Protein AF-A0A2W6NF57-F1 (afdb_monomer_lite)

pLDDT: mean 85.39, std 14.5, range [39.09, 96.38]

Sequence (61 aa):
MNVKTPNEKELLCTKDIMVRLKLGRNAAREVMGKLNPIQIGKRSYVPRRVLEEWIKTAKVN

Organism: NCBI:txid1325358

Structure (mmCIF, N/CA/C/O backbone):
data_AF-A0A2W6NF57-F1
#
_entry.id   AF-A0A2W6NF57-F1
#
loop_
_atom_site.group_PDB
_atom_site.id
_atom_site.type_symbol
_atom_site.label_atom_id
_atom_site.label_alt_id
_atom_site.label_comp_id
_atom_site.label_asym_id
_atom_site.label_entity_id
_atom_site.label_seq_id
_atom_site.pdbx_PDB_ins_code
_atom_site.Cartn_x
_atom_site.Cartn_y
_atom_site.Cartn_z
_atom_site.occupancy
_atom_site.B_iso_or_equiv
_atom_site.auth_seq_id
_atom_site.auth_comp_id
_atom_site.auth_asym_id
_atom_site.auth_atom_id
_atom_site.pdbx_PDB_model_num
ATOM 1 N N . MET A 1 1 ? 23.409 -15.407 3.910 1.00 39.09 1 MET A N 1
ATOM 2 C CA . MET A 1 1 ? 22.022 -14.995 4.220 1.00 39.09 1 MET A CA 1
ATOM 3 C C . MET A 1 1 ? 21.188 -15.218 2.966 1.00 39.09 1 MET A C 1
ATOM 5 O O . MET A 1 1 ? 21.484 -14.589 1.961 1.00 39.09 1 MET A O 1
ATOM 9 N N . ASN A 1 2 ? 20.215 -16.136 2.980 1.00 47.72 2 ASN A N 1
ATOM 10 C CA . ASN A 1 2 ? 19.299 -16.312 1.845 1.00 47.72 2 ASN A CA 1
ATOM 11 C C . ASN A 1 2 ? 18.304 -15.150 1.843 1.00 47.72 2 ASN A C 1
ATOM 13 O O . ASN A 1 2 ? 17.252 -15.222 2.479 1.00 47.72 2 ASN A O 1
ATOM 17 N N . VAL A 1 3 ? 18.648 -14.064 1.153 1.00 49.84 3 VAL A N 1
ATOM 18 C CA . VAL A 1 3 ? 17.680 -13.020 0.823 1.00 49.84 3 VAL A CA 1
ATOM 19 C C . VAL A 1 3 ? 16.738 -13.645 -0.198 1.00 49.84 3 VAL A C 1
ATOM 21 O O . VAL A 1 3 ? 17.047 -13.712 -1.383 1.00 49.84 3 VAL A O 1
ATOM 24 N N . LYS A 1 4 ? 15.618 -14.201 0.276 1.00 56.84 4 LYS A N 1
ATOM 25 C CA . LYS A 1 4 ? 14.503 -14.558 -0.599 1.00 56.84 4 LYS A CA 1
ATOM 26 C C . LYS A 1 4 ? 14.073 -13.261 -1.271 1.00 56.84 4 LYS A C 1
ATOM 28 O O . LYS A 1 4 ? 13.466 -12.415 -0.617 1.00 56.84 4 LYS A O 1
ATOM 33 N N . THR A 1 5 ? 14.434 -13.083 -2.538 1.00 56.03 5 THR A N 1
ATOM 34 C CA . THR A 1 5 ? 13.854 -12.041 -3.381 1.00 56.03 5 THR A CA 1
ATOM 35 C C . THR A 1 5 ? 12.337 -12.161 -3.225 1.00 56.03 5 THR A C 1
ATOM 37 O O . THR A 1 5 ? 11.825 -13.271 -3.411 1.00 56.03 5 THR A O 1
ATOM 40 N N . PRO A 1 6 ? 11.621 -11.107 -2.790 1.00 58.38 6 PRO A N 1
ATOM 41 C CA . PRO A 1 6 ? 10.178 -11.194 -2.628 1.00 58.38 6 PRO A CA 1
ATOM 42 C C . PRO A 1 6 ? 9.590 -11.670 -3.950 1.00 58.38 6 PRO A C 1
ATOM 44 O O . PRO A 1 6 ? 9.948 -11.155 -5.011 1.00 58.38 6 PRO A O 1
ATOM 47 N N . ASN A 1 7 ? 8.754 -12.705 -3.886 1.00 68.12 7 ASN A N 1
ATOM 48 C CA . ASN A 1 7 ? 8.144 -13.266 -5.083 1.00 68.12 7 ASN A CA 1
ATOM 49 C C . ASN A 1 7 ? 7.389 -12.116 -5.764 1.00 68.12 7 ASN A C 1
ATOM 51 O O . ASN A 1 7 ? 6.672 -11.395 -5.077 1.00 68.12 7 ASN A O 1
ATOM 55 N N . GLU A 1 8 ? 7.513 -11.895 -7.075 1.00 59.50 8 GLU A N 1
ATOM 56 C CA . GLU A 1 8 ? 6.883 -10.720 -7.718 1.00 59.50 8 GLU A CA 1
ATOM 57 C C . GLU A 1 8 ? 5.361 -10.654 -7.479 1.00 59.50 8 GLU A C 1
ATOM 59 O O . GLU A 1 8 ? 4.785 -9.572 -7.401 1.00 59.50 8 GLU A O 1
ATOM 64 N N . LYS A 1 9 ? 4.716 -11.809 -7.249 1.00 64.31 9 LYS A N 1
ATOM 65 C CA . LYS A 1 9 ? 3.301 -11.928 -6.840 1.00 64.31 9 LYS A CA 1
ATOM 66 C C . LYS A 1 9 ? 2.980 -11.331 -5.459 1.00 64.31 9 LYS A C 1
ATOM 68 O O . LYS A 1 9 ? 1.811 -11.226 -5.092 1.00 64.31 9 LYS A O 1
ATOM 73 N N . GLU A 1 10 ? 3.992 -10.969 -4.682 1.00 83.94 10 GLU A N 1
ATOM 74 C CA . GLU A 1 10 ? 3.884 -10.364 -3.356 1.00 83.94 10 GLU A CA 1
ATOM 75 C C . GLU A 1 10 ? 4.093 -8.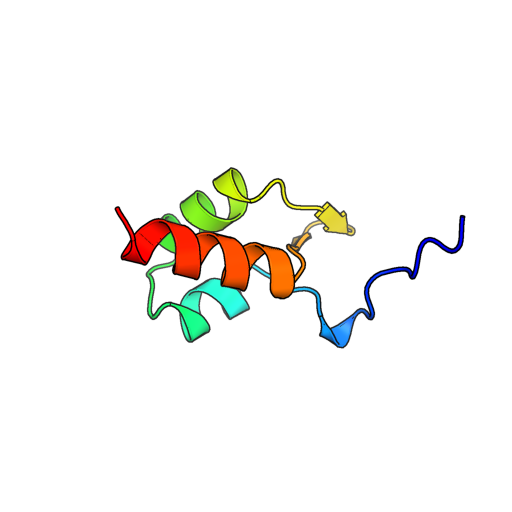849 -3.385 1.00 83.94 10 GLU A C 1
ATOM 77 O O . GLU A 1 10 ? 3.901 -8.202 -2.359 1.00 83.94 10 GLU A O 1
ATOM 82 N N . LEU A 1 11 ? 4.462 -8.261 -4.525 1.00 91.50 11 LEU A N 1
ATOM 83 C CA . LEU A 1 11 ? 4.624 -6.819 -4.665 1.00 91.50 11 LEU A CA 1
ATOM 84 C C . LEU A 1 11 ? 3.294 -6.158 -5.032 1.00 91.50 11 LEU A C 1
ATOM 86 O O . LEU A 1 11 ? 2.601 -6.570 -5.957 1.00 91.50 11 LEU A O 1
ATOM 90 N N . LEU A 1 12 ? 2.945 -5.106 -4.301 1.00 93.25 12 LEU A N 1
ATOM 91 C CA . LEU A 1 12 ? 1.727 -4.331 -4.493 1.00 93.25 12 LEU A CA 1
ATOM 92 C C . LEU A 1 12 ? 2.083 -2.964 -5.057 1.00 93.25 12 LEU A C 1
ATOM 94 O O . LEU A 1 12 ? 2.900 -2.247 -4.480 1.00 93.25 12 LEU A O 1
ATOM 98 N N . CYS A 1 13 ? 1.447 -2.575 -6.156 1.00 94.31 13 CYS A N 1
ATOM 99 C CA . CYS A 1 13 ? 1.531 -1.213 -6.665 1.00 94.31 13 CYS A CA 1
ATOM 100 C C . CYS A 1 13 ? 0.460 -0.320 -6.019 1.00 94.31 13 CYS A C 1
ATOM 102 O O . CYS A 1 13 ? -0.427 -0.779 -5.297 1.00 94.31 13 CYS A O 1
ATOM 104 N N . THR A 1 14 ? 0.488 0.984 -6.310 1.00 94.94 14 THR A N 1
ATOM 105 C CA . THR A 1 14 ? -0.491 1.938 -5.757 1.00 94.94 14 THR A CA 1
ATOM 106 C C . THR A 1 14 ? -1.935 1.531 -6.058 1.00 94.94 14 THR A C 1
ATOM 108 O O . THR A 1 14 ? -2.803 1.699 -5.207 1.00 94.94 14 THR A O 1
ATOM 111 N N . LYS A 1 15 ? -2.200 0.953 -7.239 1.00 94.62 15 LYS A N 1
ATOM 112 C CA . LYS A 1 15 ? -3.542 0.483 -7.613 1.00 94.62 15 LYS A CA 1
ATOM 113 C C . LYS A 1 15 ? -4.009 -0.677 -6.727 1.00 94.62 15 LYS A C 1
ATOM 115 O O . LYS A 1 15 ? -5.174 -0.703 -6.344 1.00 94.62 15 LYS A O 1
ATOM 120 N N . ASP A 1 16 ? -3.116 -1.589 -6.352 1.00 94.56 16 ASP A N 1
ATOM 121 C CA . ASP A 1 16 ? -3.462 -2.710 -5.472 1.00 94.56 16 ASP A CA 1
ATOM 122 C C . ASP A 1 16 ? -3.787 -2.225 -4.056 1.00 94.56 16 ASP A C 1
ATOM 124 O O . ASP A 1 16 ? -4.738 -2.707 -3.437 1.00 94.56 16 ASP A O 1
ATOM 128 N N . ILE A 1 17 ? -3.047 -1.223 -3.564 1.00 94.06 17 ILE A N 1
ATOM 129 C CA . ILE A 1 17 ? -3.330 -0.563 -2.280 1.00 94.06 17 ILE A CA 1
ATOM 130 C C . ILE A 1 17 ? -4.714 0.096 -2.309 1.00 94.06 17 ILE A C 1
ATOM 132 O O . ILE A 1 17 ? -5.487 -0.092 -1.370 1.00 94.06 17 ILE A O 1
ATOM 136 N N . MET A 1 18 ? -5.054 0.815 -3.389 1.00 96.38 18 MET A N 1
ATOM 137 C CA . MET A 1 18 ? -6.375 1.442 -3.548 1.00 96.38 18 MET A CA 1
ATOM 138 C C . MET A 1 18 ? -7.504 0.421 -3.397 1.00 96.38 18 MET A C 1
ATOM 140 O O . MET A 1 18 ? -8.438 0.652 -2.635 1.00 96.38 18 MET A O 1
ATOM 144 N N . VAL A 1 19 ? -7.408 -0.717 -4.092 1.00 95.19 19 VAL A N 1
ATOM 145 C CA . VAL A 1 19 ? -8.442 -1.763 -4.060 1.00 95.19 19 VAL A CA 1
ATOM 146 C C . VAL A 1 19 ? -8.532 -2.408 -2.676 1.00 95.19 19 VAL A C 1
ATOM 148 O O . VAL A 1 19 ? -9.628 -2.567 -2.144 1.00 95.19 19 VAL A O 1
ATOM 151 N N . ARG A 1 20 ? -7.391 -2.749 -2.064 1.00 92.56 20 ARG A N 1
ATOM 152 C CA . ARG A 1 20 ? -7.347 -3.442 -0.765 1.00 92.56 20 ARG A CA 1
ATOM 153 C C . ARG A 1 20 ? -7.862 -2.592 0.387 1.00 92.56 20 ARG A C 1
ATOM 155 O O . ARG A 1 20 ? -8.582 -3.099 1.240 1.00 92.56 20 ARG A O 1
ATOM 162 N N . LEU A 1 21 ? -7.477 -1.320 0.414 1.00 92.31 21 LEU A N 1
ATOM 163 C CA . LEU A 1 21 ? -7.849 -0.396 1.482 1.00 92.31 21 LEU A CA 1
ATOM 164 C C . LEU A 1 21 ? -9.113 0.411 1.167 1.00 92.31 21 LEU A C 1
ATOM 166 O O . LEU A 1 21 ? -9.547 1.194 2.005 1.00 92.31 21 LEU A O 1
ATOM 170 N N . LYS A 1 22 ? -9.696 0.233 -0.028 1.00 94.62 22 LYS A N 1
ATOM 171 C CA . LYS A 1 22 ? -10.812 1.042 -0.544 1.00 94.62 22 LYS A CA 1
ATOM 172 C C . LYS A 1 22 ? -10.515 2.547 -0.452 1.00 94.62 22 LYS A C 1
ATOM 174 O O . LYS A 1 22 ? -11.358 3.339 -0.044 1.00 94.62 22 LYS A O 1
ATOM 179 N N . LEU A 1 23 ? -9.293 2.931 -0.827 1.00 93.38 23 LEU A N 1
ATOM 180 C CA . LEU A 1 23 ? -8.802 4.309 -0.761 1.00 93.38 23 LEU A CA 1
ATOM 181 C C . LEU A 1 23 ? -8.792 4.983 -2.133 1.00 93.38 23 LEU A C 1
ATOM 183 O O . LEU A 1 23 ? -8.528 4.358 -3.163 1.00 93.38 23 LEU A O 1
ATOM 187 N N . GLY A 1 24 ? -8.979 6.304 -2.124 1.00 96.06 24 GLY A N 1
ATOM 188 C CA . GLY A 1 24 ? -8.697 7.152 -3.278 1.00 96.06 24 GLY A CA 1
ATOM 189 C C . GLY A 1 24 ? -7.207 7.162 -3.644 1.00 96.06 24 GLY A C 1
ATOM 190 O O . GLY A 1 24 ? -6.337 6.819 -2.841 1.00 96.06 24 GLY A O 1
ATOM 191 N N 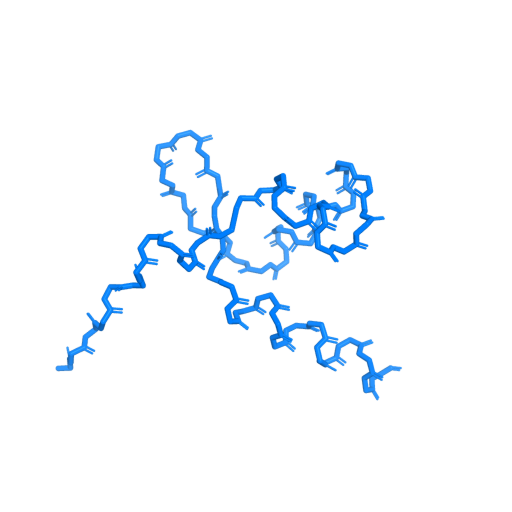. ARG A 1 25 ? -6.893 7.596 -4.871 1.00 95.06 25 ARG A N 1
ATOM 192 C CA . ARG A 1 25 ? -5.523 7.579 -5.417 1.00 95.06 25 ARG A CA 1
ATOM 193 C C . ARG A 1 25 ? -4.513 8.341 -4.552 1.00 95.06 25 ARG A C 1
ATOM 195 O O . ARG A 1 25 ? -3.396 7.859 -4.384 1.00 95.06 25 ARG A O 1
ATOM 202 N N . ASN A 1 26 ? -4.889 9.506 -4.022 1.00 96.25 26 ASN A N 1
ATOM 203 C CA . ASN A 1 26 ? -3.989 10.336 -3.213 1.00 96.25 26 ASN A CA 1
ATOM 204 C C . ASN A 1 26 ? -3.674 9.663 -1.872 1.00 96.25 26 ASN A C 1
ATOM 206 O O . ASN A 1 26 ? -2.506 9.451 -1.569 1.00 96.25 26 ASN A O 1
ATOM 210 N N . ALA A 1 27 ? -4.697 9.190 -1.155 1.00 94.81 27 ALA A N 1
ATOM 211 C CA . ALA A 1 27 ? -4.517 8.439 0.086 1.00 94.81 27 ALA A CA 1
ATOM 212 C C . ALA A 1 27 ? -3.682 7.162 -0.125 1.00 94.81 27 ALA A C 1
ATOM 214 O O . ALA A 1 27 ? -2.784 6.862 0.656 1.00 94.81 27 ALA A O 1
ATOM 215 N N . ALA A 1 28 ? -3.899 6.432 -1.224 1.00 94.75 28 ALA A N 1
ATOM 216 C CA . ALA A 1 28 ? -3.077 5.268 -1.548 1.00 94.75 28 ALA A CA 1
ATOM 217 C C . ALA A 1 28 ? -1.614 5.631 -1.870 1.00 94.75 28 ALA A C 1
ATOM 219 O O . ALA A 1 28 ? -0.713 4.856 -1.551 1.00 94.75 28 ALA A O 1
ATOM 220 N N . ARG A 1 29 ? -1.354 6.795 -2.486 1.00 94.06 29 ARG A N 1
ATOM 221 C CA . ARG A 1 29 ? 0.012 7.310 -2.695 1.00 94.06 29 ARG A CA 1
ATOM 222 C C . ARG A 1 29 ? 0.682 7.708 -1.387 1.00 94.06 29 ARG A C 1
ATOM 224 O O . ARG A 1 29 ? 1.856 7.404 -1.219 1.00 94.06 29 ARG A O 1
ATOM 231 N N . GLU A 1 30 ? -0.046 8.340 -0.475 1.00 94.25 30 GLU A N 1
ATOM 232 C CA . GLU A 1 30 ? 0.473 8.673 0.853 1.00 94.25 30 GLU A CA 1
ATOM 233 C C . GLU A 1 30 ? 0.835 7.415 1.641 1.00 94.25 30 GLU A C 1
ATOM 235 O O . GLU A 1 30 ? 1.932 7.334 2.187 1.00 94.25 30 GLU A O 1
ATOM 240 N N . VAL A 1 31 ? -0.044 6.404 1.646 1.00 93.75 31 VAL A N 1
ATOM 241 C CA . VAL A 1 31 ? 0.255 5.098 2.254 1.00 93.75 31 VAL A CA 1
ATOM 242 C C . VAL A 1 31 ? 1.496 4.493 1.604 1.00 93.75 31 VAL A C 1
ATOM 244 O O . VAL A 1 31 ? 2.433 4.152 2.312 1.00 93.75 31 VAL A O 1
ATOM 247 N N . MET A 1 32 ? 1.555 4.427 0.270 1.00 93.69 32 MET A N 1
ATOM 248 C CA . MET A 1 32 ? 2.732 3.926 -0.449 1.00 93.69 32 MET A CA 1
ATOM 249 C C . MET A 1 32 ? 4.018 4.646 -0.019 1.00 93.69 32 MET A C 1
ATOM 251 O O . MET A 1 32 ? 5.015 3.985 0.245 1.00 93.69 32 MET A O 1
ATOM 255 N N . GLY A 1 33 ? 3.991 5.978 0.093 1.00 92.56 33 GLY A N 1
ATOM 256 C CA . GLY A 1 33 ? 5.140 6.781 0.519 1.00 92.56 33 GLY A CA 1
ATOM 257 C C . GLY A 1 33 ? 5.594 6.501 1.955 1.00 92.56 33 GLY A C 1
ATOM 258 O O . GLY A 1 33 ? 6.787 6.550 2.229 1.00 92.56 33 GLY A O 1
ATOM 259 N N . LYS A 1 34 ? 4.671 6.139 2.855 1.00 92.81 34 LYS A N 1
ATOM 260 C CA . LYS A 1 34 ? 4.982 5.763 4.248 1.00 92.81 34 LYS A CA 1
ATOM 261 C C . LYS A 1 34 ? 5.592 4.364 4.386 1.00 92.81 34 LYS A C 1
ATOM 263 O O . LYS A 1 34 ? 6.180 4.063 5.418 1.00 92.81 34 LYS A O 1
ATOM 268 N N . LEU A 1 35 ? 5.442 3.506 3.376 1.00 92.06 35 LEU A N 1
ATOM 269 C CA . LEU A 1 35 ? 5.846 2.096 3.419 1.00 92.06 35 LEU A CA 1
ATOM 270 C C . LEU A 1 35 ? 7.215 1.822 2.774 1.00 92.06 35 LEU A C 1
ATOM 272 O O . LEU A 1 35 ? 7.520 0.663 2.503 1.00 92.06 35 LEU A O 1
ATOM 276 N N . ASN A 1 36 ? 8.029 2.859 2.532 1.00 88.25 36 ASN A N 1
ATOM 277 C CA . ASN A 1 36 ? 9.360 2.763 1.911 1.00 88.25 36 ASN A CA 1
ATOM 278 C C . ASN A 1 36 ? 9.346 1.919 0.621 1.00 88.25 36 ASN A C 1
ATOM 280 O O . ASN A 1 36 ? 9.882 0.807 0.584 1.00 88.25 36 ASN A O 1
ATOM 284 N N . PRO A 1 37 ? 8.689 2.413 -0.441 1.00 91.81 37 PRO A N 1
ATOM 285 C CA . PRO A 1 37 ? 8.436 1.622 -1.629 1.00 91.81 37 PRO A CA 1
ATOM 286 C C . PRO A 1 37 ? 9.722 1.330 -2.404 1.00 91.81 37 PRO A C 1
ATOM 288 O O . PRO A 1 37 ? 10.607 2.171 -2.537 1.00 91.81 37 PRO A O 1
ATOM 291 N N . ILE A 1 38 ? 9.774 0.143 -2.994 1.00 90.56 38 ILE A N 1
ATOM 292 C CA . ILE A 1 38 ? 10.814 -0.290 -3.918 1.00 90.56 38 ILE A CA 1
ATOM 293 C C 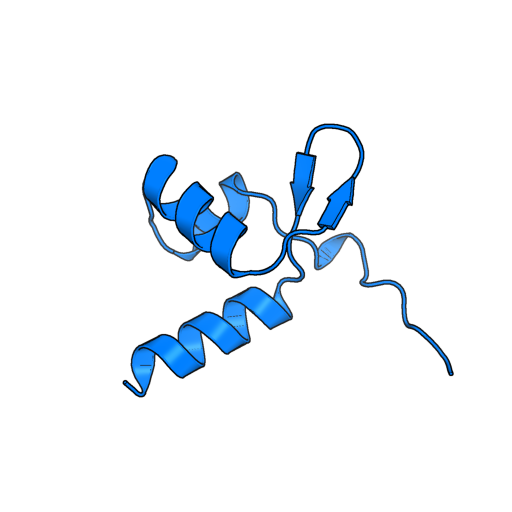. ILE A 1 38 ? 10.471 0.239 -5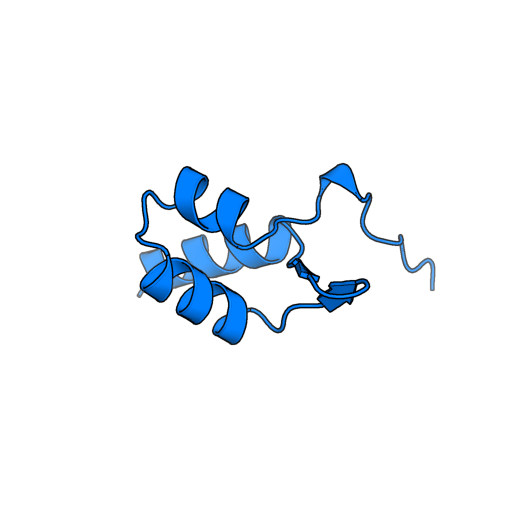.311 1.00 90.56 38 ILE A C 1
ATOM 295 O O . ILE A 1 38 ? 9.343 0.089 -5.794 1.00 90.56 38 ILE A O 1
ATOM 299 N N . GLN A 1 39 ? 11.446 0.846 -5.980 1.00 91.50 39 GLN A N 1
ATOM 300 C CA . GLN A 1 39 ? 11.286 1.332 -7.344 1.00 91.50 39 GLN A CA 1
ATOM 301 C C . GLN A 1 39 ? 11.697 0.250 -8.346 1.00 91.50 39 GLN A C 1
ATOM 303 O O . GLN A 1 39 ? 12.843 -0.191 -8.351 1.00 91.50 39 GLN A O 1
ATOM 308 N N . ILE A 1 40 ? 10.769 -0.163 -9.211 1.00 87.12 40 ILE A N 1
ATOM 309 C CA . ILE A 1 40 ? 11.037 -1.106 -10.305 1.00 87.12 40 ILE A CA 1
ATOM 310 C C . ILE A 1 40 ? 10.602 -0.433 -11.607 1.00 87.12 40 ILE A C 1
ATOM 312 O O . ILE A 1 40 ? 9.410 -0.232 -11.877 1.00 87.12 40 ILE A O 1
ATOM 316 N N . GLY A 1 41 ? 11.589 -0.001 -12.394 1.00 88.94 41 GLY A N 1
ATOM 317 C CA . GLY A 1 41 ? 11.369 0.885 -13.535 1.00 88.94 41 GLY A CA 1
ATOM 318 C C . GLY A 1 41 ? 10.716 2.205 -13.106 1.00 88.94 41 GLY A C 1
ATOM 319 O O . GLY A 1 41 ? 11.185 2.889 -12.201 1.00 88.94 41 GLY A O 1
ATOM 320 N N . LYS A 1 42 ? 9.600 2.570 -13.749 1.00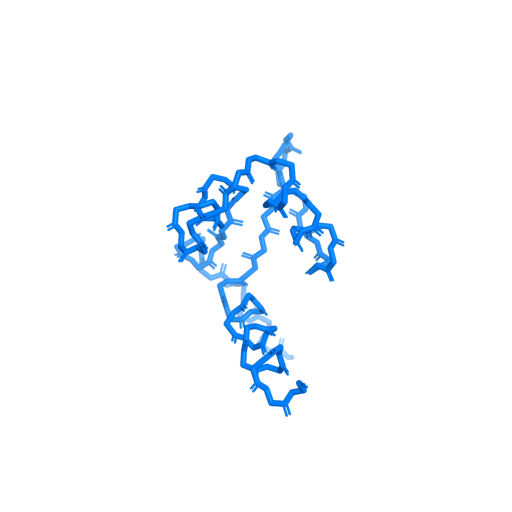 89.38 42 LYS A N 1
ATOM 321 C CA . LYS A 1 42 ? 8.847 3.811 -13.463 1.00 89.38 42 LYS A CA 1
ATOM 322 C C . LYS A 1 42 ? 7.746 3.642 -12.408 1.00 89.38 42 LYS A C 1
ATOM 324 O O . LYS A 1 42 ? 6.930 4.545 -12.231 1.00 89.38 42 LYS A O 1
ATOM 329 N N . ARG A 1 43 ? 7.657 2.478 -11.758 1.00 88.62 43 ARG A N 1
ATOM 330 C CA . ARG A 1 43 ? 6.580 2.151 -10.815 1.00 88.62 43 ARG A CA 1
ATOM 331 C C . ARG A 1 43 ? 7.138 1.880 -9.421 1.00 88.62 43 ARG A C 1
ATOM 333 O O . ARG A 1 43 ? 8.222 1.323 -9.270 1.00 88.62 43 ARG A O 1
ATOM 340 N N . SER A 1 44 ? 6.358 2.277 -8.424 1.00 92.38 44 SER A N 1
ATOM 341 C CA . SER A 1 44 ? 6.627 2.032 -7.009 1.00 92.38 44 SER A CA 1
ATOM 342 C C . SER A 1 44 ? 5.827 0.824 -6.541 1.00 92.38 44 SER A C 1
ATOM 344 O O . SER A 1 44 ? 4.629 0.722 -6.829 1.00 92.38 44 SER A O 1
ATOM 346 N N . TYR A 1 45 ? 6.491 -0.057 -5.805 1.00 93.75 45 TYR A N 1
ATOM 347 C CA . TYR A 1 45 ? 5.919 -1.278 -5.263 1.00 93.75 45 TYR A CA 1
ATOM 348 C C . TYR A 1 45 ? 6.255 -1.416 -3.786 1.00 93.75 45 TYR A C 1
ATOM 350 O O . TYR A 1 45 ? 7.319 -0.999 -3.348 1.00 93.75 45 TYR A O 1
ATOM 358 N N . VAL A 1 46 ? 5.382 -2.057 -3.022 1.00 93.38 46 VAL A N 1
ATOM 359 C CA . VAL A 1 46 ? 5.662 -2.450 -1.636 1.00 93.38 46 VAL A CA 1
ATOM 360 C C . VAL A 1 46 ? 5.382 -3.933 -1.457 1.00 93.38 46 VAL A C 1
ATOM 362 O O . VAL A 1 46 ? 4.404 -4.433 -2.019 1.00 93.38 46 VAL A O 1
ATOM 365 N N . PRO A 1 47 ? 6.184 -4.661 -0.669 1.00 92.38 47 PRO A N 1
ATOM 366 C CA . PRO A 1 47 ? 5.838 -6.022 -0.301 1.00 92.38 47 PRO A CA 1
ATOM 367 C C . PRO A 1 47 ? 4.501 -6.056 0.443 1.00 92.38 47 PRO A C 1
ATOM 369 O O . PRO A 1 47 ? 4.255 -5.281 1.368 1.00 92.38 47 PRO A O 1
ATOM 372 N N . ARG A 1 48 ? 3.641 -7.003 0.080 1.00 92.00 48 ARG A N 1
ATOM 373 C CA . ARG A 1 48 ? 2.319 -7.209 0.674 1.00 92.00 48 ARG A CA 1
ATOM 374 C C . ARG A 1 48 ? 2.380 -7.317 2.193 1.00 92.00 48 ARG A C 1
ATOM 376 O O . ARG A 1 48 ? 1.544 -6.729 2.873 1.00 92.00 48 ARG A O 1
ATOM 383 N N . ARG A 1 49 ? 3.375 -8.038 2.712 1.00 89.94 49 ARG A N 1
ATOM 384 C CA . ARG A 1 49 ? 3.591 -8.204 4.152 1.00 89.94 49 ARG A CA 1
ATOM 385 C C . ARG A 1 49 ? 3.752 -6.863 4.871 1.00 89.94 49 ARG A C 1
ATOM 387 O O . ARG A 1 49 ? 3.147 -6.677 5.917 1.00 89.94 49 ARG A O 1
ATOM 394 N N . VAL A 1 50 ? 4.502 -5.930 4.284 1.00 91.62 50 VAL A N 1
ATOM 395 C CA . VAL A 1 50 ? 4.749 -4.599 4.862 1.00 91.62 50 VAL A CA 1
ATOM 396 C C . VAL A 1 50 ? 3.442 -3.813 4.976 1.00 91.62 50 VAL A C 1
ATOM 398 O O . VAL A 1 50 ? 3.162 -3.218 6.013 1.00 91.62 50 VAL A O 1
ATOM 401 N N . LEU A 1 51 ? 2.594 -3.869 3.942 1.00 92.75 51 LEU A N 1
ATOM 402 C CA . LEU A 1 51 ? 1.261 -3.265 3.993 1.00 92.75 51 LEU A CA 1
ATOM 403 C C . LEU A 1 51 ? 0.390 -3.908 5.087 1.00 92.75 51 LEU A C 1
ATOM 405 O O . LEU A 1 51 ? -0.278 -3.200 5.834 1.00 92.75 51 LEU A O 1
ATOM 409 N N . GLU A 1 52 ? 0.378 -5.238 5.186 1.00 91.25 52 GLU A N 1
ATOM 410 C CA . GLU A 1 52 ? -0.422 -5.962 6.184 1.00 91.25 52 GLU A CA 1
ATOM 411 C C . GLU A 1 52 ? 0.039 -5.687 7.624 1.00 91.25 52 GLU A C 1
ATOM 413 O O . GLU A 1 52 ? -0.803 -5.507 8.504 1.00 91.25 52 GLU A O 1
ATOM 418 N N . GLU A 1 53 ? 1.348 -5.610 7.870 1.00 91.50 53 GLU A N 1
ATOM 419 C CA . GLU A 1 53 ? 1.916 -5.223 9.167 1.00 91.50 53 GLU A CA 1
ATOM 420 C C . GLU A 1 53 ? 1.535 -3.781 9.526 1.00 91.50 53 GLU A C 1
ATOM 422 O O . GLU A 1 53 ? 1.054 -3.538 10.631 1.00 91.50 53 GLU A O 1
ATOM 427 N N . TRP A 1 54 ? 1.628 -2.843 8.578 1.00 92.19 54 TRP A N 1
ATOM 428 C CA . TRP A 1 54 ? 1.214 -1.457 8.805 1.00 92.19 54 TRP A CA 1
ATOM 429 C C . TRP A 1 54 ? -0.274 -1.330 9.159 1.00 92.19 54 TRP A C 1
ATOM 431 O O . TRP A 1 54 ? -0.619 -0.636 10.114 1.00 92.19 54 TRP A O 1
ATOM 441 N N . ILE A 1 55 ? -1.157 -2.042 8.445 1.00 90.31 55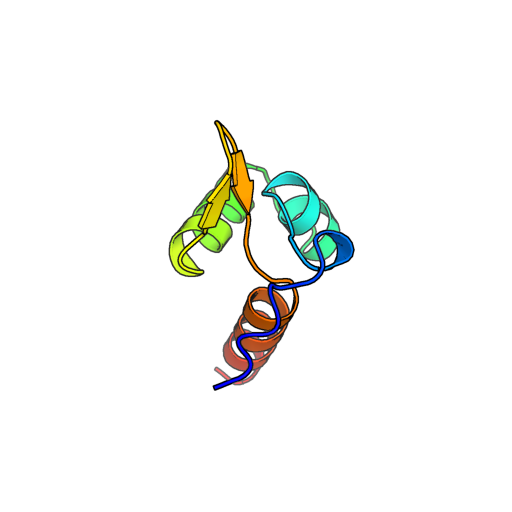 ILE A N 1
ATOM 442 C CA . ILE A 1 55 ? -2.600 -2.064 8.746 1.00 90.31 55 ILE A CA 1
ATOM 443 C C . ILE A 1 55 ? -2.854 -2.599 10.156 1.00 90.31 55 ILE A C 1
ATOM 445 O O . ILE A 1 55 ? -3.720 -2.080 10.857 1.00 90.31 55 ILE A O 1
ATOM 449 N N . LYS A 1 56 ? -2.138 -3.653 10.571 1.00 89.38 56 LYS A N 1
ATOM 450 C CA . LYS A 1 56 ? -2.279 -4.209 11.922 1.00 89.38 56 LYS A CA 1
ATOM 451 C C . LYS A 1 56 ? -1.888 -3.176 12.972 1.00 89.38 56 LYS A C 1
ATOM 453 O O . LYS A 1 56 ? -2.674 -2.941 13.879 1.00 89.38 56 LYS A O 1
ATOM 458 N N . THR A 1 57 ? -0.742 -2.515 12.814 1.00 88.06 57 THR A N 1
ATOM 459 C CA . THR A 1 57 ? -0.293 -1.465 13.742 1.00 88.06 57 THR A CA 1
ATOM 460 C C . THR A 1 57 ? -1.271 -0.290 13.795 1.00 88.06 57 THR A C 1
ATOM 462 O O . THR A 1 57 ? -1.574 0.205 14.875 1.00 88.06 57 THR A O 1
ATOM 465 N N . ALA A 1 58 ? -1.824 0.118 12.651 1.00 81.94 58 ALA A N 1
ATOM 466 C CA . ALA A 1 58 ? -2.792 1.212 12.561 1.00 81.94 58 ALA A CA 1
ATOM 467 C C . ALA A 1 58 ? -4.164 0.909 13.194 1.00 81.94 58 ALA A C 1
ATOM 469 O O . ALA A 1 58 ? -4.961 1.825 13.336 1.00 81.94 58 ALA A O 1
ATOM 470 N N . LYS A 1 59 ? -4.471 -0.353 13.523 1.00 74.50 59 LYS A N 1
ATOM 471 C CA . LYS A 1 59 ? -5.713 -0.746 14.216 1.00 74.50 59 LYS A CA 1
ATOM 472 C C . LYS A 1 59 ? -5.563 -0.865 15.733 1.00 74.50 59 LYS A C 1
ATOM 474 O O . LYS A 1 59 ? -6.570 -1.000 16.418 1.00 74.50 59 LYS A O 1
ATOM 479 N N . VAL A 1 60 ? -4.327 -0.946 16.224 1.00 67.75 60 VAL A N 1
ATOM 480 C CA . VAL A 1 60 ? -4.019 -1.127 17.654 1.00 67.75 60 VAL A CA 1
ATOM 481 C C . VAL A 1 60 ? -3.799 0.224 18.349 1.00 67.75 60 VAL A C 1
ATOM 483 O O . VAL A 1 60 ? -3.951 0.303 19.564 1.00 67.75 60 VAL A O 1
ATOM 486 N N . ASN A 1 61 ? -3.488 1.270 17.576 1.00 52.16 61 ASN A N 1
ATOM 487 C CA . ASN A 1 61 ? -3.520 2.676 17.994 1.00 52.16 61 ASN A CA 1
ATOM 488 C C . ASN A 1 61 ? -4.849 3.320 17.602 1.00 52.16 61 ASN A C 1
ATOM 490 O O . ASN A 1 61 ? -5.280 4.234 18.334 1.00 52.16 61 ASN A O 1
#

Secondary structure (DSSP, 8-state):
----PPPGGGEEEHHHHHHHHT--HHHHHHHHHHT-PEEETTEEEEEHHHHHHHHHHHHH-

Foldseek 3Di:
DPPPPQDVVQKDFLVNQCVVVVDDSVVSVVLLVVQPFDDDPPTTIHGNVSSVVVVVVVVVD

Radius of gyration: 11.91 Å; chains: 1; bounding box: 33×27×32 Å